Protein AF-A0A0N4UWK9-F1 (afdb_monomer_lite)

Structure (mmCIF, N/CA/C/O backbone):
data_AF-A0A0N4UWK9-F1
#
_entry.id   AF-A0A0N4UWK9-F1
#
loop_
_atom_site.group_PDB
_atom_site.id
_atom_site.type_symbol
_atom_site.label_atom_id
_atom_site.label_alt_id
_atom_site.label_comp_id
_atom_site.label_asym_id
_atom_site.label_entity_id
_atom_site.label_seq_id
_atom_site.pdbx_PDB_ins_code
_atom_site.Cartn_x
_atom_site.Cartn_y
_atom_site.Cartn_z
_atom_site.occupancy
_atom_site.B_iso_or_equiv
_atom_site.auth_seq_id
_atom_site.auth_comp_id
_atom_site.auth_asym_id
_atom_site.auth_atom_id
_atom_site.pdbx_PDB_model_num
ATOM 1 N N . MET A 1 1 ? 5.969 12.528 19.287 1.00 23.62 1 MET A N 1
ATOM 2 C CA . MET A 1 1 ? 6.164 11.883 17.971 1.00 23.62 1 MET A CA 1
ATOM 3 C C . MET A 1 1 ? 6.258 10.381 18.214 1.00 23.62 1 MET A C 1
ATOM 5 O O . MET A 1 1 ? 7.238 9.942 18.795 1.00 23.62 1 MET A O 1
ATOM 9 N N . LEU A 1 2 ? 5.196 9.623 17.927 1.00 25.97 2 LEU A N 1
ATOM 10 C CA . LEU A 1 2 ? 5.150 8.169 18.134 1.00 25.97 2 LEU A CA 1
ATOM 11 C C . LEU A 1 2 ? 5.419 7.492 16.786 1.00 25.97 2 LEU A C 1
ATOM 13 O O . LEU A 1 2 ? 4.559 7.510 15.911 1.00 25.97 2 LEU A O 1
ATOM 17 N N . LEU A 1 3 ? 6.627 6.954 16.613 1.00 30.33 3 LEU A N 1
ATOM 18 C CA . LEU A 1 3 ? 6.983 6.089 15.487 1.00 30.33 3 LEU A CA 1
ATOM 19 C C . LEU A 1 3 ? 6.513 4.669 15.821 1.00 30.33 3 LEU A C 1
ATOM 21 O O . LEU A 1 3 ? 6.955 4.093 16.816 1.00 30.33 3 LEU A O 1
ATOM 25 N N . ILE A 1 4 ? 5.594 4.118 15.026 1.00 41.50 4 ILE A N 1
ATOM 26 C CA . ILE A 1 4 ? 5.149 2.727 15.165 1.00 41.50 4 ILE A CA 1
ATOM 27 C C . ILE A 1 4 ? 5.885 1.899 14.115 1.00 41.50 4 ILE A C 1
ATOM 29 O O . ILE A 1 4 ? 5.616 1.989 12.922 1.00 41.50 4 ILE A O 1
ATOM 33 N N . ASN A 1 5 ? 6.822 1.093 14.594 1.00 37.41 5 ASN A N 1
ATOM 34 C CA . ASN A 1 5 ? 7.808 0.374 13.802 1.00 37.41 5 ASN A CA 1
ATOM 35 C C . ASN A 1 5 ? 7.399 -1.102 13.643 1.00 37.41 5 ASN A C 1
ATOM 37 O O . ASN A 1 5 ? 7.484 -1.864 14.603 1.00 37.41 5 ASN A O 1
ATOM 41 N N . CYS A 1 6 ? 6.947 -1.513 12.450 1.00 39.03 6 CYS A N 1
ATOM 42 C CA . CYS A 1 6 ? 6.572 -2.906 12.158 1.00 39.03 6 CYS A CA 1
ATOM 43 C C . CYS A 1 6 ? 7.781 -3.805 11.928 1.00 39.03 6 CYS A C 1
ATOM 45 O O . CYS A 1 6 ? 8.563 -3.579 11.011 1.00 39.03 6 CYS A O 1
ATOM 47 N N . TRP A 1 7 ? 7.884 -4.861 12.736 1.00 40.28 7 TRP A N 1
ATOM 48 C CA . TRP A 1 7 ? 8.972 -5.833 12.704 1.00 40.28 7 TRP A CA 1
ATOM 49 C C . TRP A 1 7 ? 8.527 -7.218 12.235 1.00 40.28 7 TRP A C 1
ATOM 51 O O . TRP A 1 7 ? 7.444 -7.690 12.578 1.00 40.28 7 TRP A O 1
ATOM 61 N N . ARG A 1 8 ? 9.409 -7.887 11.480 1.00 35.28 8 ARG A N 1
ATOM 62 C CA . ARG A 1 8 ? 9.244 -9.253 10.964 1.00 35.28 8 ARG A CA 1
ATOM 63 C C . ARG A 1 8 ? 10.215 -10.198 11.673 1.00 35.28 8 ARG A C 1
ATOM 65 O O . ARG A 1 8 ? 11.418 -9.971 11.613 1.00 35.28 8 ARG A O 1
ATOM 72 N N . ARG A 1 9 ? 9.707 -11.301 12.232 1.00 35.88 9 ARG A N 1
ATOM 73 C CA . ARG A 1 9 ? 10.280 -12.660 12.112 1.00 35.88 9 ARG A CA 1
ATOM 74 C C . ARG A 1 9 ? 9.394 -13.671 12.833 1.00 35.88 9 ARG A C 1
ATOM 76 O O . ARG A 1 9 ? 9.245 -13.587 14.040 1.00 35.88 9 ARG A O 1
ATOM 83 N N . GLN A 1 10 ? 8.865 -14.617 12.059 1.00 35.78 10 GLN A N 1
ATOM 84 C CA . GLN A 1 10 ? 8.446 -15.982 12.419 1.00 35.78 10 GLN A CA 1
ATOM 85 C C . GLN A 1 10 ? 7.562 -16.265 13.644 1.00 35.78 10 GLN A C 1
ATOM 87 O O . GLN A 1 10 ? 7.093 -17.385 13.759 1.00 35.78 10 GLN A O 1
ATOM 92 N N . HIS A 1 11 ? 7.213 -15.300 14.478 1.00 29.02 11 HIS A N 1
ATOM 93 C CA . HIS A 1 11 ? 6.161 -15.439 15.470 1.00 29.02 11 HIS A CA 1
ATOM 94 C C . HIS A 1 11 ? 5.358 -14.144 15.504 1.00 29.02 11 HIS A C 1
ATOM 96 O O . HIS A 1 11 ? 5.905 -13.050 15.636 1.00 29.02 11 HIS A O 1
ATOM 102 N N . PHE A 1 12 ? 4.044 -14.289 15.339 1.00 33.69 12 PHE A N 1
ATOM 103 C CA . PHE A 1 12 ? 3.063 -13.246 15.596 1.00 33.69 12 PHE A CA 1
ATOM 104 C C . PHE A 1 12 ? 3.306 -12.664 16.993 1.00 33.69 12 PHE A C 1
ATOM 106 O O . PHE A 1 12 ? 3.022 -13.322 17.990 1.00 33.69 12 PHE A O 1
ATOM 113 N N . LEU A 1 13 ? 3.800 -11.431 17.077 1.00 29.55 13 LEU A N 1
ATOM 114 C CA . LEU A 1 13 ? 3.730 -10.644 18.303 1.00 29.55 13 LEU A CA 1
ATOM 115 C C . LEU A 1 13 ? 2.972 -9.348 17.999 1.00 29.55 13 LEU A C 1
ATOM 117 O O . LEU A 1 13 ? 3.500 -8.481 17.299 1.00 29.55 13 LEU A O 1
ATOM 121 N N . PRO A 1 14 ? 1.725 -9.201 18.486 1.00 33.50 14 PRO A N 1
ATOM 122 C CA . PRO A 1 14 ? 1.022 -7.931 18.436 1.00 33.50 14 PRO A CA 1
ATOM 123 C C . PRO A 1 14 ? 1.672 -7.005 19.466 1.00 33.50 14 PRO A C 1
ATOM 125 O O . PRO A 1 14 ? 1.498 -7.202 20.666 1.00 33.50 14 PRO A O 1
ATOM 128 N N . TYR A 1 15 ? 2.442 -6.006 19.041 1.00 39.00 15 TYR A N 1
ATOM 129 C CA . TYR A 1 15 ? 2.994 -5.048 19.996 1.00 39.00 15 TYR A CA 1
ATOM 130 C C . TYR A 1 15 ? 1.989 -3.920 20.278 1.00 39.00 15 TYR A C 1
ATOM 132 O O . TYR A 1 15 ? 1.484 -3.246 19.381 1.00 39.00 15 TYR A O 1
ATOM 140 N N . SER A 1 16 ? 1.714 -3.733 21.569 1.00 29.78 16 SER A N 1
ATOM 141 C CA . SER A 1 16 ? 1.169 -2.517 22.169 1.00 29.78 16 SER A CA 1
ATOM 142 C C . SER A 1 16 ? 2.361 -1.715 22.681 1.00 29.78 16 SER A C 1
ATOM 144 O O . SER A 1 16 ? 3.144 -2.234 23.475 1.00 29.78 16 SER A O 1
ATOM 146 N N . ILE A 1 17 ? 2.544 -0.477 22.222 1.00 36.12 17 ILE A N 1
ATOM 147 C CA . ILE A 1 17 ? 3.664 0.353 22.680 1.00 36.12 17 ILE A CA 1
ATOM 148 C C . ILE A 1 17 ? 3.332 0.873 24.080 1.00 36.12 17 ILE A C 1
ATOM 150 O O . ILE A 1 17 ? 2.536 1.796 24.234 1.00 36.12 17 ILE A O 1
ATOM 154 N N . ALA A 1 18 ? 3.967 0.288 25.092 1.00 29.05 18 ALA A N 1
ATOM 155 C CA . ALA A 1 18 ? 4.126 0.883 26.408 1.00 29.05 18 ALA A CA 1
ATOM 156 C C . ALA A 1 18 ? 5.623 0.900 26.755 1.00 29.05 18 ALA A C 1
ATOM 158 O O . ALA A 1 18 ? 6.254 -0.147 26.836 1.00 29.05 18 ALA A O 1
ATOM 159 N N . SER A 1 19 ? 6.147 2.102 27.007 1.00 29.62 19 SER A N 1
ATOM 160 C CA . SER A 1 19 ? 7.440 2.395 27.646 1.00 29.62 19 SER A CA 1
ATOM 161 C C . SER A 1 19 ? 8.728 2.352 26.801 1.00 29.62 19 SER A C 1
ATOM 163 O O . SER A 1 19 ? 9.002 1.451 26.017 1.00 29.62 19 SER A O 1
ATOM 165 N N . ALA A 1 20 ? 9.544 3.388 27.016 1.00 32.19 20 ALA A N 1
ATOM 166 C CA . ALA A 1 20 ? 10.661 3.866 26.205 1.00 32.19 20 ALA A CA 1
ATOM 167 C C . ALA A 1 20 ? 12.051 3.341 26.634 1.00 32.19 20 ALA A C 1
ATOM 169 O O . ALA A 1 20 ? 13.050 4.027 26.421 1.00 32.19 20 ALA A O 1
ATOM 170 N N . GLN A 1 21 ? 12.155 2.161 27.257 1.00 34.03 21 GLN A N 1
ATOM 171 C CA . GLN A 1 21 ? 13.398 1.759 27.947 1.00 34.03 21 GLN A CA 1
ATOM 172 C C . GLN A 1 21 ? 14.049 0.431 27.539 1.00 34.03 21 GLN A C 1
ATOM 174 O O . GLN A 1 21 ? 15.087 0.089 28.097 1.00 34.03 21 GLN A O 1
ATOM 179 N N . GLN A 1 22 ? 13.565 -0.291 26.528 1.00 32.91 22 GLN A N 1
ATOM 180 C CA . GLN A 1 22 ? 14.228 -1.529 26.090 1.00 32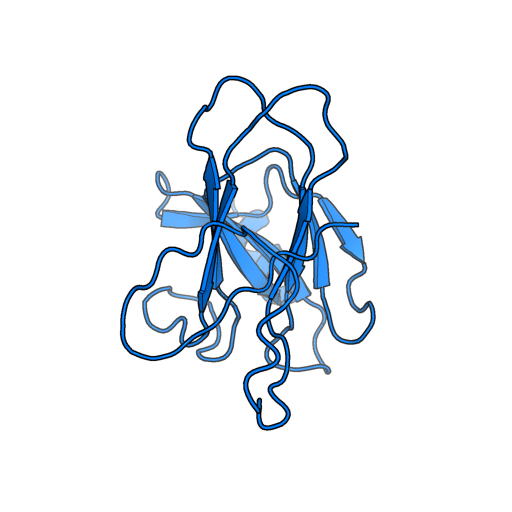.91 22 GLN A CA 1
ATOM 181 C C . GLN A 1 22 ? 14.973 -1.346 24.764 1.00 32.91 22 GLN A C 1
ATOM 183 O O . GLN A 1 22 ? 14.513 -1.721 23.689 1.00 32.91 22 GLN A O 1
ATOM 188 N N . ARG A 1 23 ? 16.182 -0.775 24.870 1.00 30.72 23 ARG A N 1
ATOM 189 C CA . ARG A 1 23 ? 17.252 -0.886 23.866 1.00 30.72 23 ARG A CA 1
ATOM 190 C C . ARG A 1 23 ? 17.775 -2.329 23.855 1.00 30.72 23 ARG A C 1
ATOM 192 O O . ARG A 1 23 ? 18.775 -2.635 24.495 1.00 30.72 23 ARG A O 1
ATOM 199 N N . LEU A 1 24 ? 17.090 -3.222 23.147 1.00 31.73 24 LEU A N 1
ATOM 200 C CA . LEU A 1 24 ? 17.662 -4.509 22.752 1.00 31.73 24 LEU A CA 1
ATOM 201 C C . LEU A 1 24 ? 18.582 -4.286 21.548 1.00 31.73 24 LEU A C 1
ATOM 203 O O . LEU A 1 24 ? 18.252 -3.529 20.638 1.00 31.73 24 LEU A O 1
ATOM 207 N N . ALA A 1 25 ? 19.756 -4.911 21.580 1.00 32.25 25 ALA A N 1
ATOM 208 C CA . ALA A 1 25 ? 20.780 -4.833 20.549 1.00 32.25 25 ALA A CA 1
ATOM 209 C C . ALA A 1 25 ? 20.226 -5.301 19.191 1.00 32.25 25 ALA A C 1
ATOM 211 O O . ALA A 1 25 ? 20.143 -6.493 18.898 1.00 32.25 25 ALA A O 1
ATOM 212 N N . LEU A 1 26 ? 19.825 -4.345 18.358 1.00 32.31 26 LEU A N 1
ATOM 213 C CA . LEU A 1 26 ? 19.383 -4.578 16.994 1.00 32.31 26 LEU A CA 1
ATOM 214 C C . LEU A 1 26 ? 20.579 -4.387 16.053 1.00 32.31 26 LEU A C 1
ATOM 216 O O . LEU A 1 26 ? 21.104 -3.283 15.922 1.00 32.31 26 LEU A O 1
ATOM 220 N N . LYS A 1 27 ? 20.979 -5.462 15.360 1.00 30.77 27 LYS A N 1
ATOM 221 C CA . LYS A 1 27 ? 21.719 -5.396 14.081 1.00 30.77 27 LYS A CA 1
ATOM 222 C C . LYS A 1 27 ? 21.044 -4.335 13.187 1.00 30.77 27 LYS A C 1
ATOM 224 O O . LYS A 1 27 ? 19.841 -4.167 13.293 1.00 30.77 27 LYS A O 1
ATOM 229 N N . SER A 1 28 ? 21.748 -3.589 12.340 1.00 32.97 28 SER A N 1
ATOM 230 C CA . SER A 1 28 ? 21.098 -2.568 11.496 1.00 32.97 28 SER A CA 1
ATOM 231 C C . SER A 1 28 ? 20.092 -3.222 10.531 1.00 32.97 28 SER A C 1
ATOM 233 O O . SER A 1 28 ? 20.505 -3.901 9.592 1.00 32.97 28 SER A O 1
ATOM 235 N N . TYR A 1 29 ? 18.788 -3.064 10.769 1.00 51.06 29 TYR A N 1
ATOM 236 C CA . TYR A 1 29 ? 17.736 -3.552 9.870 1.00 51.06 29 TYR A CA 1
ATOM 237 C C . TYR A 1 29 ? 17.144 -2.381 9.090 1.00 51.06 29 TYR A C 1
ATOM 239 O O . TYR A 1 29 ? 16.893 -1.312 9.644 1.00 51.06 29 TYR A O 1
ATOM 247 N N . GLU A 1 30 ? 16.947 -2.600 7.795 1.00 62.34 30 GLU A N 1
ATOM 248 C CA . GLU A 1 30 ? 16.406 -1.622 6.860 1.00 62.34 30 GLU A CA 1
ATOM 249 C C . GLU A 1 30 ? 14.873 -1.588 6.956 1.00 62.34 30 GLU A C 1
ATOM 251 O O . GLU A 1 30 ? 14.210 -2.627 6.931 1.00 62.34 30 GLU A O 1
ATOM 256 N N . TRP A 1 31 ? 14.303 -0.392 7.104 1.00 72.00 31 TRP A N 1
ATOM 257 C CA . TRP A 1 31 ? 12.858 -0.181 7.193 1.00 72.00 31 TRP A CA 1
ATOM 258 C C . TRP A 1 31 ? 12.207 -0.314 5.809 1.00 72.00 31 TRP A C 1
ATOM 260 O O . TRP A 1 31 ? 12.712 0.247 4.840 1.00 72.00 31 TRP A O 1
ATOM 270 N N . ILE A 1 32 ? 11.082 -1.036 5.715 1.00 86.38 32 ILE A N 1
ATOM 271 C CA . ILE A 1 32 ? 10.359 -1.262 4.443 1.00 86.38 32 ILE A CA 1
ATOM 272 C C . ILE A 1 32 ? 8.927 -0.701 4.416 1.00 86.38 32 ILE A C 1
ATOM 274 O O . ILE A 1 32 ? 8.387 -0.475 3.334 1.00 86.38 32 ILE A O 1
ATOM 278 N N . CYS A 1 33 ? 8.329 -0.426 5.581 1.00 87.88 33 CYS A N 1
ATOM 279 C CA . CYS A 1 33 ? 7.100 0.359 5.697 1.00 87.88 33 CYS A CA 1
ATOM 280 C C . CYS A 1 33 ? 7.190 1.320 6.889 1.00 87.88 33 CYS A C 1
ATOM 282 O O . CYS A 1 33 ? 7.728 0.941 7.933 1.00 87.88 33 CYS A O 1
ATOM 284 N N . ALA A 1 34 ? 6.562 2.489 6.786 1.00 87.06 34 ALA A N 1
ATOM 285 C CA . ALA A 1 34 ? 6.275 3.371 7.913 1.00 87.06 34 ALA A CA 1
ATOM 286 C C . ALA A 1 34 ? 4.832 3.888 7.849 1.00 87.06 34 ALA A C 1
ATOM 288 O O . ALA A 1 34 ? 4.216 3.943 6.783 1.00 87.06 34 ALA A O 1
ATOM 289 N N . VAL A 1 35 ? 4.264 4.230 9.008 1.00 85.12 35 VAL A N 1
ATOM 290 C CA . VAL A 1 35 ? 2.925 4.822 9.106 1.00 85.12 35 VAL A CA 1
ATOM 291 C C . VAL A 1 35 ? 2.947 5.965 10.106 1.00 85.12 35 VAL A C 1
ATOM 293 O O . VAL A 1 35 ? 3.331 5.796 11.263 1.00 85.12 35 VAL A O 1
ATOM 296 N N . HIS A 1 36 ? 2.460 7.116 9.663 1.00 85.25 36 HIS A N 1
ATOM 297 C CA . HIS A 1 36 ? 2.367 8.342 10.435 1.00 85.25 36 HIS A CA 1
ATOM 298 C C . HIS A 1 36 ? 0.888 8.711 10.594 1.00 85.25 36 HIS A C 1
ATOM 300 O O . HIS A 1 36 ? 0.289 9.320 9.699 1.00 85.25 36 HIS A O 1
ATOM 306 N N . PRO A 1 37 ? 0.251 8.324 11.714 1.00 79.06 37 PRO A N 1
ATOM 307 C CA . PRO A 1 37 ? -1.084 8.806 12.021 1.00 79.06 37 PRO A CA 1
ATOM 308 C C . PRO A 1 37 ? -1.036 10.305 12.326 1.00 79.06 37 PRO A C 1
ATOM 310 O O . PRO A 1 37 ? -0.161 10.768 13.061 1.00 79.06 37 PRO A O 1
ATOM 313 N N . LYS A 1 38 ? -2.000 11.075 11.806 1.00 74.25 38 LYS A N 1
ATOM 314 C CA . LYS A 1 38 ? -2.187 12.454 12.275 1.00 74.25 38 LYS A CA 1
ATOM 315 C C . LYS A 1 38 ? -2.621 12.463 13.742 1.00 74.25 38 LYS A C 1
ATOM 317 O O . LYS A 1 38 ? -3.355 11.579 14.186 1.00 74.25 38 LYS A O 1
ATOM 322 N N . LEU A 1 39 ? -2.176 13.485 14.477 1.00 68.88 39 LEU A N 1
ATOM 323 C CA . LEU A 1 39 ? -2.639 13.742 15.840 1.00 68.88 39 LEU A CA 1
ATOM 324 C C . LEU A 1 39 ? -4.167 13.870 15.843 1.00 68.88 39 LEU A C 1
ATOM 326 O O . LEU A 1 39 ? -4.742 14.567 15.008 1.00 68.88 39 LEU A O 1
ATOM 330 N N . SER A 1 40 ? -4.805 13.169 16.774 1.00 66.44 40 SER A N 1
ATOM 331 C CA . SER A 1 40 ? -6.255 13.092 16.906 1.00 66.44 40 SER A CA 1
ATOM 332 C C . SER A 1 40 ? -6.631 13.160 18.378 1.00 66.44 40 SER A C 1
ATOM 334 O O . SER A 1 40 ? -5.938 12.597 19.225 1.00 66.44 40 SER A O 1
ATOM 336 N N . ASN A 1 41 ? -7.754 13.814 18.669 1.00 66.50 41 ASN A N 1
ATOM 337 C CA . ASN A 1 41 ? -8.330 13.871 20.014 1.00 66.50 41 ASN A CA 1
ATOM 338 C C . ASN A 1 41 ? -9.039 12.558 20.399 1.00 66.50 41 ASN A C 1
ATOM 340 O O . ASN A 1 41 ? -9.510 12.414 21.524 1.00 66.50 41 ASN A O 1
ATOM 344 N N . PHE A 1 42 ? -9.132 11.600 19.470 1.00 67.69 42 PHE A N 1
ATOM 345 C CA . PHE A 1 42 ? -9.773 10.307 19.683 1.00 67.69 42 PHE A CA 1
ATOM 346 C C . PHE A 1 42 ? -8.735 9.213 19.938 1.00 67.69 42 PHE A C 1
ATOM 348 O O . PHE A 1 42 ? -7.791 9.042 19.165 1.00 67.69 42 PHE A O 1
ATOM 355 N N . SER A 1 43 ? -8.945 8.415 20.988 1.00 67.25 43 SER A N 1
ATOM 356 C CA . SER A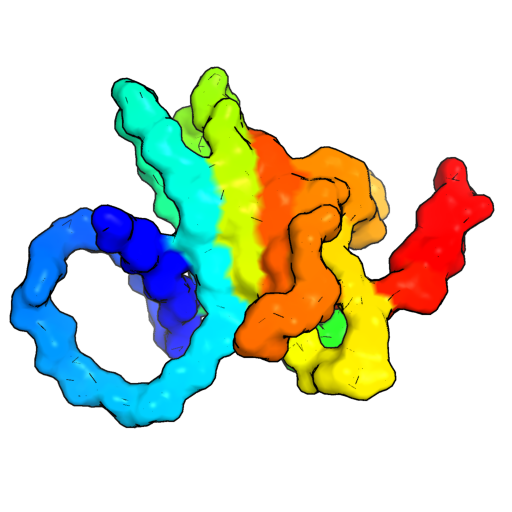 1 43 ? -8.136 7.224 21.237 1.00 67.25 43 SER A CA 1
ATOM 357 C C . SER A 1 43 ? -8.563 6.085 20.305 1.00 67.25 43 SER A C 1
ATOM 35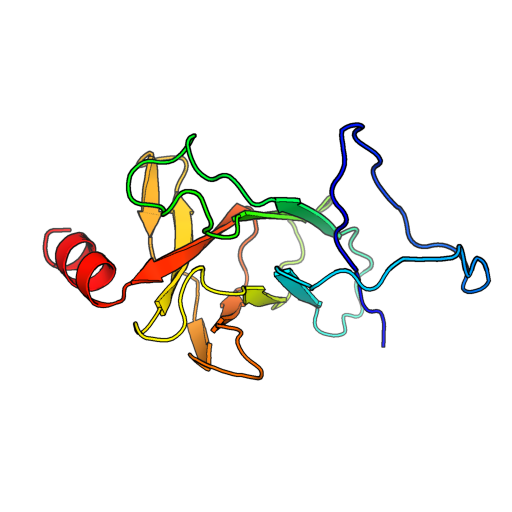9 O O . SER A 1 43 ? -9.634 5.490 20.443 1.00 67.25 43 SER A O 1
ATOM 361 N N . ASN A 1 44 ? -7.703 5.771 19.338 1.00 70.25 44 ASN A N 1
ATOM 362 C CA . ASN A 1 44 ? -7.859 4.629 18.444 1.00 70.25 44 ASN A CA 1
ATOM 363 C C . ASN A 1 44 ? -6.627 3.732 18.523 1.00 70.25 44 ASN A C 1
ATOM 365 O O . ASN A 1 44 ? -5.496 4.210 18.458 1.00 70.25 44 ASN A O 1
ATOM 369 N N . ILE A 1 45 ? -6.853 2.421 18.606 1.00 77.81 45 ILE A N 1
ATOM 370 C CA . ILE A 1 45 ? -5.783 1.434 18.467 1.00 77.81 45 ILE A CA 1
ATOM 371 C C . ILE A 1 45 ? -5.614 1.126 16.980 1.00 77.81 45 ILE A C 1
ATOM 373 O O . ILE A 1 45 ? -6.539 0.611 16.343 1.00 77.81 45 ILE A O 1
ATOM 377 N N . ILE A 1 46 ? -4.431 1.441 16.451 1.00 78.56 46 ILE A N 1
ATOM 378 C CA . ILE A 1 46 ? -4.011 1.099 15.091 1.00 78.56 46 ILE A CA 1
ATOM 379 C C . ILE A 1 46 ? -3.124 -0.138 15.172 1.00 78.56 46 ILE A C 1
ATOM 381 O O . ILE A 1 46 ? -2.093 -0.127 15.841 1.00 78.56 46 ILE A O 1
ATOM 385 N N . ARG A 1 47 ? -3.528 -1.206 14.489 1.00 83.50 47 ARG A N 1
ATOM 386 C CA . ARG A 1 47 ? -2.717 -2.408 14.305 1.00 83.50 47 ARG A CA 1
ATOM 387 C C . ARG A 1 47 ? -2.085 -2.356 12.930 1.00 83.50 47 ARG A C 1
ATOM 389 O O . ARG A 1 47 ? -2.786 -2.138 11.941 1.00 83.50 47 ARG A O 1
ATOM 396 N N . LEU A 1 48 ? -0.777 -2.564 12.899 1.00 82.81 48 LEU A N 1
ATOM 397 C CA . LEU A 1 48 ? 0.029 -2.501 11.694 1.00 82.81 48 LEU A CA 1
ATOM 398 C C . LEU A 1 48 ? 0.808 -3.806 11.545 1.00 82.81 48 LEU A C 1
ATOM 400 O O . LEU A 1 48 ? 1.437 -4.265 12.499 1.00 82.81 48 LEU A O 1
ATOM 404 N N . ILE A 1 49 ? 0.770 -4.392 10.354 1.00 85.62 49 ILE A N 1
ATOM 405 C CA . ILE A 1 49 ? 1.634 -5.512 9.976 1.00 85.62 49 ILE A CA 1
ATOM 406 C C . ILE A 1 49 ? 2.296 -5.121 8.666 1.00 85.62 49 ILE A C 1
ATOM 408 O O . ILE A 1 49 ? 1.607 -4.895 7.679 1.00 85.62 49 ILE A O 1
ATOM 412 N N . CYS A 1 50 ? 3.620 -5.039 8.650 1.00 87.25 50 CYS A N 1
ATOM 413 C CA . CYS A 1 50 ? 4.382 -4.865 7.421 1.00 87.25 50 CYS A CA 1
ATOM 414 C C . CYS A 1 50 ? 5.096 -6.174 7.105 1.00 87.25 50 CYS A C 1
ATOM 416 O O . CYS A 1 50 ? 5.777 -6.749 7.958 1.00 87.25 50 CYS A O 1
ATOM 418 N N . MET A 1 51 ? 4.934 -6.643 5.877 1.00 86.25 51 MET A N 1
ATOM 419 C CA . MET A 1 51 ? 5.612 -7.824 5.376 1.00 86.25 51 MET A CA 1
ATOM 420 C C . MET A 1 51 ? 6.175 -7.571 3.987 1.00 86.25 51 MET A C 1
ATOM 422 O O . MET A 1 51 ? 5.676 -6.756 3.225 1.00 86.25 51 MET A O 1
ATOM 426 N N . GLN A 1 52 ? 7.221 -8.314 3.674 1.00 79.50 52 GLN A N 1
ATOM 427 C CA . GLN A 1 52 ? 7.726 -8.509 2.321 1.00 79.50 52 GLN A CA 1
ATOM 428 C C . GLN A 1 52 ? 7.368 -9.949 1.919 1.00 79.50 52 GLN A C 1
ATOM 430 O O . GLN A 1 52 ? 7.037 -10.733 2.819 1.00 79.50 52 GLN A O 1
ATOM 435 N N . TYR A 1 53 ? 7.515 -10.338 0.649 1.00 69.75 53 TYR A N 1
ATOM 436 C CA . TYR A 1 53 ? 7.097 -11.639 0.087 1.00 69.75 53 TYR A CA 1
ATOM 437 C C . TYR A 1 53 ? 5.618 -11.663 -0.300 1.00 69.75 53 TYR A C 1
ATOM 439 O O . TYR A 1 53 ? 4.790 -12.344 0.304 1.00 69.75 53 TYR A O 1
ATOM 447 N N . ALA A 1 54 ? 5.303 -10.888 -1.338 1.00 70.06 54 ALA A N 1
ATOM 448 C CA . ALA A 1 54 ? 3.962 -10.714 -1.881 1.00 70.06 54 ALA A CA 1
ATOM 449 C C . ALA A 1 54 ? 3.510 -11.832 -2.839 1.00 70.06 54 ALA A C 1
ATOM 451 O O . ALA A 1 54 ? 2.578 -11.625 -3.606 1.00 70.06 54 ALA A O 1
ATOM 452 N N . THR A 1 55 ? 4.107 -13.028 -2.777 1.00 71.19 55 THR A N 1
ATOM 453 C CA . THR A 1 55 ? 3.784 -14.161 -3.674 1.00 71.19 55 THR A CA 1
ATOM 454 C C . THR A 1 55 ? 2.318 -14.600 -3.617 1.00 71.19 55 THR A C 1
ATOM 456 O O . THR A 1 55 ? 1.826 -15.249 -4.534 1.00 71.19 55 THR A O 1
ATOM 459 N N . LEU A 1 56 ? 1.608 -14.221 -2.552 1.00 67.81 56 LEU A N 1
ATOM 460 C CA . LEU A 1 56 ? 0.173 -14.445 -2.370 1.00 67.81 56 LEU A CA 1
ATOM 461 C C . LEU A 1 56 ? -0.711 -13.524 -3.229 1.00 67.81 56 LEU A C 1
ATOM 463 O O . LEU A 1 56 ? -1.917 -13.741 -3.294 1.00 67.81 56 LEU A O 1
ATOM 467 N N . TYR A 1 57 ? -0.142 -12.491 -3.853 1.00 75.75 57 TYR A N 1
ATOM 468 C CA . TYR A 1 57 ? -0.870 -11.498 -4.635 1.00 75.75 57 TYR A CA 1
ATOM 469 C C . TYR A 1 57 ? -0.308 -11.441 -6.045 1.00 75.75 57 TYR A C 1
ATOM 471 O O . TYR A 1 57 ? 0.866 -11.135 -6.251 1.00 75.75 57 TYR A O 1
ATOM 479 N N . SER A 1 58 ? -1.167 -11.685 -7.030 1.00 70.06 58 SER A N 1
ATOM 480 C CA . SER A 1 58 ? -0.803 -11.468 -8.423 1.00 70.06 58 SER A CA 1
ATOM 481 C C . SER A 1 58 ? -0.397 -10.004 -8.645 1.00 70.06 58 SER A C 1
ATOM 483 O O . SER A 1 58 ? -0.893 -9.089 -7.982 1.00 70.06 58 SER A O 1
ATOM 485 N N . HIS A 1 59 ? 0.510 -9.787 -9.600 1.00 79.81 59 HIS A N 1
ATOM 486 C CA . HIS A 1 59 ? 0.989 -8.472 -10.062 1.00 79.81 59 HIS A CA 1
ATOM 487 C C . HIS A 1 59 ? 1.936 -7.711 -9.126 1.00 79.81 59 HIS A C 1
ATOM 489 O O . HIS A 1 59 ? 2.504 -6.709 -9.559 1.00 79.81 59 HIS A O 1
ATOM 495 N N . LEU A 1 60 ? 2.154 -8.173 -7.894 1.00 83.19 60 LEU A N 1
ATOM 496 C CA . LEU A 1 60 ? 3.219 -7.642 -7.048 1.00 83.19 60 LEU A CA 1
ATOM 497 C C . LEU A 1 60 ? 4.532 -8.383 -7.300 1.00 83.19 60 LEU A C 1
ATOM 499 O O . LEU A 1 60 ? 4.554 -9.600 -7.476 1.00 83.19 60 LEU A O 1
ATOM 503 N N . ASP A 1 61 ? 5.634 -7.637 -7.274 1.00 85.00 61 ASP A N 1
ATOM 504 C CA . ASP A 1 61 ? 6.963 -8.227 -7.160 1.00 85.00 61 ASP A CA 1
ATOM 505 C C . ASP A 1 61 ? 7.074 -8.946 -5.806 1.00 85.00 61 ASP A C 1
ATOM 507 O O . ASP A 1 61 ? 6.520 -8.490 -4.801 1.00 85.00 61 ASP A O 1
ATOM 511 N N . GLU A 1 62 ? 7.808 -10.056 -5.743 1.00 83.69 62 GLU A N 1
ATOM 512 C CA . GLU A 1 62 ? 8.037 -10.791 -4.495 1.00 83.69 62 GLU A CA 1
ATOM 513 C C . GLU A 1 62 ? 8.579 -9.871 -3.388 1.00 83.69 62 GLU A C 1
ATOM 515 O O . GLU A 1 62 ? 8.200 -9.989 -2.219 1.00 83.69 62 GLU A O 1
ATOM 520 N N . LYS A 1 63 ? 9.419 -8.900 -3.751 1.00 87.31 63 LYS A N 1
ATOM 521 C CA . LYS A 1 63 ? 10.028 -7.954 -2.815 1.00 87.31 63 LYS A CA 1
ATOM 522 C C . LYS A 1 63 ? 9.150 -6.745 -2.503 1.00 87.31 63 LYS A C 1
ATOM 524 O O . LYS A 1 63 ? 9.575 -5.926 -1.685 1.00 87.31 63 LYS A O 1
ATOM 529 N N . SER A 1 64 ? 7.961 -6.616 -3.093 1.00 89.62 64 SER A N 1
ATOM 530 C CA . SER A 1 64 ? 7.056 -5.510 -2.779 1.00 89.62 64 SER A CA 1
ATOM 531 C C . SER A 1 64 ? 6.612 -5.556 -1.309 1.00 89.62 64 SER A C 1
ATOM 533 O O . SER A 1 64 ? 6.262 -6.626 -0.796 1.00 89.62 64 SER A O 1
ATOM 535 N N . PRO A 1 65 ? 6.601 -4.409 -0.606 1.00 91.31 65 PRO A N 1
ATOM 536 C CA . PRO A 1 65 ? 6.069 -4.322 0.745 1.00 91.31 65 PRO A CA 1
ATOM 537 C C . PRO A 1 65 ? 4.546 -4.451 0.724 1.00 91.31 65 PRO A C 1
ATOM 539 O O . PRO A 1 65 ? 3.867 -3.853 -0.109 1.00 91.31 65 PRO A O 1
ATOM 542 N N . ILE A 1 66 ? 3.998 -5.187 1.682 1.00 91.25 66 ILE A N 1
ATOM 543 C CA . ILE A 1 66 ? 2.571 -5.220 1.977 1.00 91.25 66 ILE A CA 1
ATOM 544 C C . ILE A 1 66 ? 2.380 -4.725 3.403 1.00 91.25 66 ILE A C 1
ATOM 546 O O . ILE A 1 66 ? 2.861 -5.331 4.364 1.00 91.25 66 ILE A O 1
ATOM 550 N N . LEU A 1 67 ? 1.645 -3.630 3.529 1.00 91.25 67 LEU A N 1
ATOM 551 C CA . LEU A 1 67 ? 1.254 -3.030 4.791 1.00 91.25 67 LEU A CA 1
ATOM 552 C C . LEU A 1 67 ? -0.223 -3.317 5.054 1.00 91.25 67 LEU A C 1
ATOM 554 O O . LEU A 1 67 ? -1.097 -2.881 4.313 1.00 91.25 67 LEU A O 1
ATOM 558 N N . PHE A 1 68 ? -0.514 -4.003 6.149 1.00 90.25 68 PHE A N 1
ATOM 559 C CA . PHE A 1 68 ? -1.860 -4.192 6.665 1.00 90.25 68 PHE A CA 1
ATOM 560 C C . PHE A 1 68 ? -2.111 -3.174 7.766 1.00 90.25 68 PHE A C 1
ATOM 562 O O . PHE A 1 68 ? -1.373 -3.118 8.749 1.00 90.25 68 PHE A O 1
ATOM 569 N N . VAL A 1 69 ? -3.183 -2.405 7.618 1.00 87.69 69 VAL A N 1
ATOM 570 C CA . VAL A 1 69 ? -3.646 -1.428 8.598 1.00 87.69 69 VAL A CA 1
ATOM 571 C C . VAL A 1 69 ? -5.044 -1.816 9.047 1.00 87.69 69 VAL A C 1
ATOM 573 O O . VAL A 1 69 ? -5.956 -1.922 8.228 1.00 87.69 69 VAL A O 1
ATOM 576 N N . SER A 1 70 ? -5.233 -1.982 10.352 1.00 86.50 70 SER A N 1
ATOM 577 C CA . SER A 1 70 ? -6.537 -2.249 10.957 1.00 86.50 70 SER A CA 1
ATOM 578 C C . SER A 1 70 ? -6.781 -1.314 12.136 1.00 86.50 70 SER A C 1
ATOM 580 O O . SER A 1 70 ? -5.885 -1.058 12.941 1.00 86.50 70 SER A O 1
ATOM 582 N N . LEU A 1 71 ? -8.008 -0.805 12.244 1.00 81.31 71 LEU A N 1
ATOM 583 C CA . LEU A 1 71 ? -8.463 -0.001 13.374 1.00 81.31 71 LEU A CA 1
ATOM 584 C C . LEU A 1 71 ? -9.418 -0.827 14.225 1.00 81.31 71 LEU A C 1
ATOM 586 O O . LEU A 1 71 ? -10.352 -1.434 13.704 1.00 81.31 71 LEU A O 1
ATOM 590 N N . GLN A 1 72 ? -9.234 -0.794 15.545 1.00 72.00 72 GLN A N 1
ATOM 591 C CA . GLN A 1 72 ? -10.161 -1.470 16.458 1.00 72.00 72 GLN A CA 1
ATOM 592 C C . GLN A 1 72 ? -11.568 -0.844 16.426 1.00 72.00 72 GLN A C 1
ATOM 594 O O . GLN A 1 72 ? -12.562 -1.548 16.579 1.00 72.00 72 GLN A O 1
ATOM 599 N N . LYS A 1 73 ? -11.663 0.476 16.223 1.00 67.38 73 LYS A N 1
ATOM 600 C CA . LYS A 1 73 ? -12.929 1.212 16.123 1.00 67.38 73 LYS A CA 1
ATOM 601 C C . LYS A 1 73 ? -13.037 1.854 14.742 1.00 67.38 73 LYS A C 1
ATOM 603 O O . LYS A 1 73 ? -12.283 2.765 14.421 1.00 67.38 73 LYS A O 1
ATOM 608 N N . GLN A 1 74 ? -14.008 1.416 13.940 1.00 63.91 74 GLN A N 1
ATOM 609 C CA . GLN A 1 74 ? -14.207 1.925 12.574 1.00 63.91 74 GLN A CA 1
ATOM 610 C C . GLN A 1 74 ? -14.802 3.345 12.509 1.00 63.91 74 GLN A C 1
ATOM 612 O O . GLN A 1 74 ? -14.758 3.975 11.454 1.00 63.91 74 GLN A O 1
ATOM 617 N N . LYS A 1 75 ? -15.361 3.859 13.617 1.00 60.06 75 LYS A N 1
ATOM 618 C CA . LYS A 1 75 ? -16.122 5.124 13.641 1.00 60.06 75 LYS A CA 1
ATOM 619 C C . LYS A 1 75 ? -15.287 6.386 13.397 1.00 60.06 75 LYS A C 1
ATOM 621 O O . LYS A 1 75 ? -15.850 7.393 12.987 1.00 60.06 75 LYS A O 1
ATOM 626 N N . HIS A 1 76 ? -13.976 6.350 13.627 1.00 59.59 76 HIS A N 1
ATOM 627 C CA . HIS A 1 76 ? -13.124 7.536 13.519 1.00 59.59 76 HIS A CA 1
ATOM 628 C C . HIS A 1 76 ? -11.984 7.282 12.538 1.00 59.59 76 HIS A C 1
ATOM 630 O O . HIS A 1 76 ? -10.903 6.830 12.916 1.00 59.59 76 HIS A O 1
ATOM 636 N N . ARG A 1 77 ? -12.250 7.568 11.260 1.00 71.75 77 ARG A N 1
ATOM 637 C CA . ARG A 1 77 ? -11.237 7.548 10.203 1.00 71.75 77 ARG A CA 1
ATOM 638 C C . ARG A 1 77 ? -10.408 8.821 10.305 1.00 71.75 77 ARG A C 1
ATOM 640 O O . ARG A 1 77 ? -10.935 9.919 10.156 1.00 71.75 77 ARG A O 1
ATOM 647 N N . GLN A 1 78 ? -9.121 8.666 10.575 1.00 77.06 78 GLN A N 1
ATOM 648 C CA . GLN A 1 78 ? -8.157 9.761 10.562 1.00 77.06 78 GLN A CA 1
ATOM 649 C C . GLN A 1 78 ? -7.205 9.582 9.378 1.00 77.06 78 GLN A C 1
ATOM 651 O O . GLN A 1 78 ? -6.907 8.436 9.034 1.00 77.06 78 GLN A O 1
ATOM 656 N N . PRO A 1 79 ? -6.714 10.671 8.758 1.00 84.62 79 PRO A N 1
ATOM 657 C CA . PRO A 1 79 ? -5.724 10.556 7.699 1.00 84.62 79 PRO A CA 1
ATOM 658 C C . PRO A 1 79 ? -4.468 9.852 8.211 1.00 84.62 79 PRO A C 1
ATOM 660 O O . PRO A 1 79 ? -3.891 10.249 9.229 1.00 84.62 79 PRO A O 1
ATOM 663 N N . LEU A 1 80 ? -4.050 8.827 7.480 1.00 86.62 80 LEU A N 1
ATOM 664 C CA . LEU A 1 80 ? -2.802 8.109 7.673 1.00 86.62 80 LEU A CA 1
ATOM 665 C C . LEU A 1 80 ? -1.877 8.460 6.517 1.00 86.62 80 LEU A C 1
ATOM 667 O O . LEU A 1 80 ? -2.281 8.354 5.359 1.00 86.62 80 LEU A O 1
ATOM 671 N N . GLN A 1 81 ? -0.654 8.869 6.833 1.00 91.06 81 GLN A N 1
ATOM 672 C CA . GLN A 1 81 ? 0.433 8.859 5.864 1.00 91.06 81 GLN A CA 1
ATOM 673 C C . GLN A 1 81 ? 1.130 7.505 5.971 1.00 91.06 81 GLN A C 1
ATOM 675 O O . GLN A 1 81 ? 1.507 7.089 7.064 1.00 91.06 81 GLN A O 1
ATOM 680 N N . ILE A 1 82 ? 1.250 6.807 4.851 1.00 92.00 82 ILE A N 1
ATOM 681 C CA . ILE A 1 82 ? 1.951 5.535 4.726 1.00 92.00 82 ILE A CA 1
ATOM 682 C C . ILE A 1 82 ? 3.180 5.746 3.852 1.00 92.00 82 ILE A C 1
ATOM 684 O O . ILE A 1 82 ? 3.133 6.501 2.883 1.00 92.00 82 ILE A O 1
ATOM 688 N N . GLU A 1 83 ? 4.263 5.074 4.197 1.00 93.56 83 GLU A N 1
ATOM 689 C CA . GLU A 1 83 ? 5.519 5.103 3.457 1.00 93.56 83 GLU A CA 1
ATOM 690 C C . GLU A 1 83 ? 5.890 3.662 3.148 1.00 93.56 83 GLU A C 1
ATOM 692 O O . GLU A 1 83 ? 5.895 2.815 4.043 1.00 93.56 83 GLU A O 1
ATOM 697 N N . LEU A 1 84 ? 6.137 3.360 1.878 1.00 93.31 84 LEU A N 1
ATOM 698 C CA . LEU A 1 84 ? 6.388 2.007 1.395 1.00 93.31 84 LEU A CA 1
ATOM 699 C C . LEU A 1 84 ? 7.651 2.001 0.542 1.00 93.31 84 LEU A C 1
ATOM 701 O O . LEU A 1 84 ? 7.743 2.737 -0.439 1.00 93.31 84 LEU A O 1
ATOM 705 N N . LYS A 1 85 ? 8.622 1.165 0.909 1.00 92.56 85 LYS A N 1
ATOM 706 C CA . LYS A 1 85 ? 9.884 1.056 0.179 1.00 92.56 85 LYS A CA 1
ATOM 707 C C . LYS A 1 85 ? 9.693 0.197 -1.074 1.00 92.56 85 LYS A C 1
ATOM 709 O O . LYS A 1 85 ? 9.418 -0.995 -0.930 1.00 92.56 85 LYS A O 1
ATOM 714 N N . PRO A 1 86 ? 9.823 0.744 -2.292 1.00 92.88 86 PRO A N 1
ATOM 715 C CA . PRO A 1 86 ? 9.667 -0.043 -3.500 1.00 92.88 86 PRO A CA 1
ATOM 716 C C . PRO A 1 86 ? 10.792 -1.081 -3.637 1.00 92.88 86 PRO A C 1
ATOM 718 O O . PRO A 1 86 ? 11.896 -0.882 -3.123 1.00 92.88 86 PRO A O 1
ATOM 721 N N . PRO A 1 87 ? 10.538 -2.197 -4.340 1.00 90.19 87 PRO A N 1
ATOM 722 C CA . PRO A 1 87 ? 11.520 -3.269 -4.500 1.00 90.19 87 PRO A CA 1
ATOM 723 C C . PRO A 1 87 ? 12.720 -2.852 -5.364 1.00 90.19 87 PRO A C 1
ATOM 725 O O . PRO A 1 87 ? 13.804 -3.423 -5.237 1.00 90.19 87 PRO A O 1
ATOM 728 N N . THR A 1 88 ? 12.543 -1.854 -6.234 1.00 89.19 88 THR A N 1
ATOM 729 C CA . THR A 1 88 ? 13.585 -1.291 -7.100 1.00 89.19 88 THR A CA 1
ATOM 730 C C . THR A 1 88 ? 13.474 0.233 -7.151 1.00 89.19 88 THR A C 1
ATOM 732 O O . THR A 1 88 ? 12.388 0.782 -6.999 1.00 89.19 88 THR A O 1
ATOM 735 N N . LYS A 1 89 ? 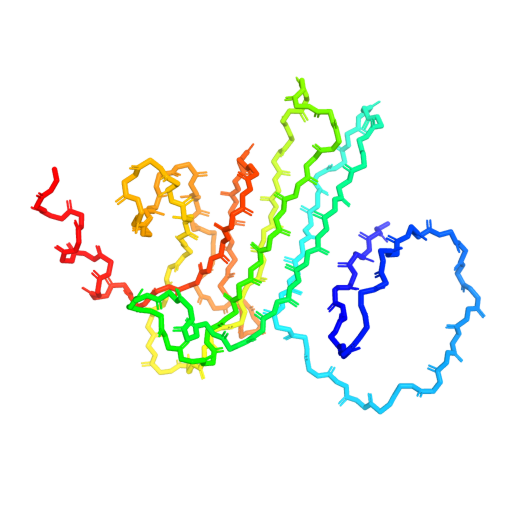14.599 0.927 -7.381 1.00 85.81 89 LYS A N 1
ATOM 736 C CA . LYS A 1 89 ? 14.655 2.404 -7.438 1.00 85.81 89 LYS A CA 1
ATOM 737 C C . LYS A 1 89 ? 14.537 2.989 -8.850 1.00 85.81 89 LYS A C 1
ATOM 739 O O . LYS A 1 89 ? 14.346 4.185 -9.005 1.00 85.81 89 LYS A O 1
ATOM 744 N N . ASN A 1 90 ? 14.654 2.153 -9.882 1.00 86.50 90 ASN A N 1
ATOM 745 C CA . ASN A 1 90 ? 14.758 2.600 -11.280 1.00 86.50 90 ASN A CA 1
ATOM 746 C C . ASN A 1 90 ? 13.396 2.713 -11.983 1.00 86.50 90 ASN A C 1
ATOM 748 O O . ASN A 1 90 ? 13.336 2.878 -13.199 1.00 86.50 90 ASN A O 1
ATOM 752 N N . ILE A 1 91 ? 12.304 2.542 -11.241 1.00 88.75 91 ILE A N 1
ATOM 753 C CA . ILE A 1 91 ? 10.940 2.516 -11.761 1.00 88.75 91 ILE A CA 1
ATOM 754 C C . ILE A 1 91 ? 10.101 3.434 -10.879 1.00 88.75 91 ILE A C 1
ATOM 756 O O . ILE A 1 91 ? 10.272 3.450 -9.663 1.00 88.75 91 ILE A O 1
ATOM 760 N N . ASN A 1 92 ? 9.179 4.178 -11.487 1.00 90.38 92 ASN A N 1
ATOM 761 C CA . ASN A 1 92 ? 8.219 4.981 -10.740 1.00 90.38 92 ASN A CA 1
ATOM 762 C C . ASN A 1 92 ? 7.106 4.088 -10.196 1.00 90.38 92 ASN A C 1
ATOM 764 O O . ASN A 1 92 ? 6.464 3.351 -10.951 1.00 90.38 92 ASN A O 1
ATOM 768 N N . TYR A 1 93 ? 6.849 4.201 -8.898 1.00 93.38 93 TYR A N 1
ATOM 769 C CA . TYR A 1 93 ? 5.806 3.461 -8.202 1.00 93.38 93 TYR A CA 1
ATOM 770 C C . TYR A 1 93 ? 4.701 4.398 -7.714 1.00 93.38 93 TYR A C 1
ATOM 772 O O . TYR A 1 93 ? 4.926 5.578 -7.457 1.00 93.38 93 TYR A O 1
ATOM 780 N N . THR A 1 94 ? 3.506 3.841 -7.559 1.00 94.06 94 THR A N 1
ATOM 781 C CA . THR A 1 94 ? 2.378 4.462 -6.864 1.00 94.06 94 THR A CA 1
ATOM 782 C C . THR A 1 94 ? 1.874 3.528 -5.770 1.00 94.06 94 THR A C 1
ATOM 784 O O . THR A 1 94 ? 2.108 2.317 -5.834 1.00 94.06 94 THR A O 1
ATOM 787 N N . CYS A 1 95 ? 1.183 4.066 -4.768 1.00 94.81 95 CYS A N 1
ATOM 788 C CA . CYS A 1 95 ? 0.538 3.237 -3.758 1.00 94.81 95 CYS A CA 1
ATOM 789 C C . CYS A 1 95 ? -0.799 2.701 -4.250 1.00 94.81 95 CYS A C 1
ATOM 791 O O . CYS A 1 95 ? -1.570 3.393 -4.913 1.00 94.81 95 CYS A O 1
ATOM 793 N N . VAL A 1 96 ? -1.099 1.480 -3.831 1.00 94.62 96 VAL A N 1
ATOM 794 C CA . VAL A 1 96 ? -2.349 0.797 -4.139 1.00 94.62 96 VAL A CA 1
ATOM 795 C C . VAL A 1 96 ? -2.937 0.153 -2.893 1.00 94.62 96 VAL A C 1
ATOM 797 O O . VAL A 1 96 ? -2.213 -0.233 -1.973 1.00 94.62 96 VAL A O 1
ATOM 800 N N . ARG A 1 97 ? -4.263 0.035 -2.869 1.00 93.81 97 ARG A N 1
ATOM 801 C CA . ARG A 1 97 ? -5.053 -0.690 -1.877 1.00 93.81 97 ARG A CA 1
ATOM 802 C C . ARG A 1 97 ? -5.527 -1.997 -2.481 1.00 93.81 97 ARG A C 1
ATOM 804 O O . ARG A 1 97 ? -5.946 -2.019 -3.632 1.00 93.81 97 ARG A O 1
ATOM 811 N N . TYR A 1 98 ? -5.553 -3.062 -1.695 1.00 92.12 98 TYR A N 1
ATOM 812 C CA . TYR A 1 98 ? -6.268 -4.265 -2.100 1.00 92.12 98 TYR A CA 1
ATOM 813 C C . TYR A 1 98 ? -7.772 -4.075 -1.875 1.00 92.12 98 TYR A C 1
ATOM 815 O O . TYR A 1 98 ? -8.206 -3.756 -0.760 1.00 92.12 98 TYR A O 1
ATOM 823 N N . ASP A 1 99 ? -8.566 -4.242 -2.925 1.00 91.25 99 ASP A N 1
ATOM 824 C CA . ASP A 1 99 ? -10.013 -4.356 -2.819 1.00 91.25 99 ASP A CA 1
ATOM 825 C C . ASP A 1 99 ? -10.412 -5.826 -2.703 1.00 91.25 99 ASP A C 1
ATOM 827 O O . ASP A 1 99 ? -10.253 -6.616 -3.628 1.00 91.25 99 ASP A O 1
ATOM 831 N N . GLU A 1 100 ? -10.951 -6.173 -1.538 1.00 89.25 100 GLU A N 1
ATOM 832 C CA . GLU A 1 100 ? -11.453 -7.508 -1.203 1.00 89.25 100 GLU A CA 1
ATOM 833 C C . GLU A 1 100 ? -12.586 -7.962 -2.125 1.00 89.25 100 GLU A C 1
ATOM 835 O O . GLU A 1 100 ? -12.738 -9.154 -2.378 1.00 89.25 100 GLU A O 1
ATOM 840 N N . THR A 1 101 ? -13.382 -7.011 -2.621 1.00 90.25 101 THR A N 1
ATOM 841 C CA . THR A 1 101 ? -14.587 -7.290 -3.411 1.00 90.25 101 THR A CA 1
ATOM 842 C C . THR A 1 101 ? -14.219 -7.735 -4.818 1.00 90.25 101 THR A C 1
ATOM 844 O O . THR A 1 101 ? -14.748 -8.717 -5.330 1.00 90.25 101 THR A O 1
ATOM 847 N N . THR A 1 102 ? -13.293 -7.007 -5.442 1.00 89.50 102 THR A N 1
ATOM 848 C CA . THR A 1 102 ? -12.832 -7.266 -6.811 1.00 89.50 102 THR A CA 1
ATOM 849 C C . THR A 1 102 ? -11.578 -8.136 -6.862 1.00 89.50 102 THR A C 1
ATOM 851 O O . THR A 1 102 ? -11.173 -8.541 -7.949 1.00 89.50 102 THR A O 1
ATOM 854 N N . GLN A 1 103 ? -10.968 -8.424 -5.706 1.00 88.38 103 GLN A N 1
ATOM 855 C CA . GLN A 1 103 ? -9.693 -9.130 -5.554 1.00 88.38 103 GLN A CA 1
ATOM 856 C C . GLN A 1 103 ? -8.532 -8.482 -6.326 1.00 88.38 103 GLN A C 1
ATOM 858 O O . GLN A 1 103 ? -7.597 -9.162 -6.755 1.00 88.38 103 GLN A O 1
ATOM 863 N N . LYS A 1 104 ? -8.576 -7.156 -6.499 1.00 89.38 104 LYS A N 1
ATOM 864 C CA . LYS A 1 104 ? -7.619 -6.386 -7.303 1.00 89.38 104 LYS A CA 1
ATOM 865 C C . LYS A 1 104 ? -6.951 -5.280 -6.496 1.00 89.38 104 LYS A C 1
ATOM 867 O O . LYS A 1 104 ? -7.482 -4.784 -5.504 1.00 89.38 104 LYS A O 1
ATOM 872 N N . TRP A 1 105 ? -5.771 -4.877 -6.956 1.00 90.88 105 TRP A N 1
ATOM 873 C CA . TRP A 1 105 ? -5.099 -3.674 -6.479 1.00 90.88 105 TRP A CA 1
ATOM 874 C C . TRP A 1 105 ? -5.695 -2.448 -7.169 1.00 90.88 105 TRP A C 1
ATOM 876 O O . TRP A 1 105 ? -5.695 -2.375 -8.395 1.00 90.88 105 TRP A O 1
ATOM 886 N N . ILE A 1 106 ? -6.189 -1.497 -6.379 1.00 92.00 106 ILE A N 1
ATOM 887 C CA . ILE A 1 106 ? -6.797 -0.251 -6.852 1.00 92.00 106 ILE A CA 1
ATOM 888 C C . ILE A 1 106 ? -6.122 0.979 -6.230 1.00 92.00 106 ILE A C 1
ATOM 890 O O . ILE A 1 106 ? -5.513 0.871 -5.168 1.00 92.00 106 ILE A O 1
ATOM 894 N N . ASN A 1 107 ? -6.215 2.152 -6.854 1.00 91.50 107 ASN A N 1
ATOM 895 C CA . ASN A 1 107 ? -5.685 3.411 -6.305 1.00 91.50 107 ASN A CA 1
ATOM 896 C C . ASN A 1 107 ? -6.761 4.274 -5.609 1.00 91.50 107 ASN A C 1
ATOM 898 O O . ASN A 1 107 ? -6.428 5.274 -4.972 1.00 91.50 107 ASN A O 1
ATOM 902 N N . ASP A 1 108 ? -8.032 3.864 -5.649 1.00 91.38 108 ASP A N 1
ATOM 903 C CA . ASP A 1 108 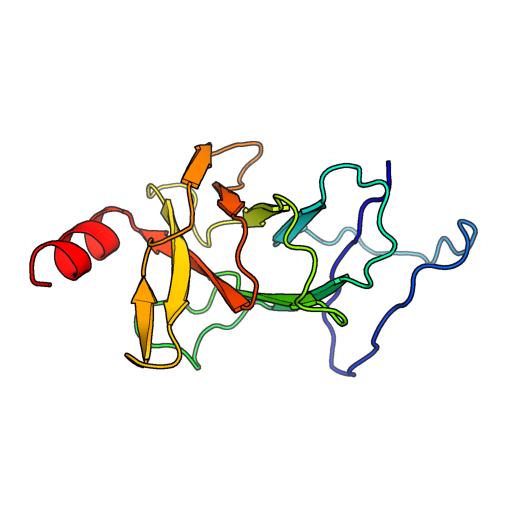? -9.133 4.603 -5.029 1.00 91.38 108 ASP A CA 1
ATOM 904 C C . ASP A 1 108 ? -8.958 4.798 -3.518 1.00 91.38 108 ASP A C 1
ATOM 906 O O . ASP A 1 108 ? -8.761 3.859 -2.733 1.00 91.38 108 ASP A O 1
ATOM 910 N N . GLY A 1 109 ? -9.110 6.054 -3.091 1.00 89.69 109 GLY A N 1
ATOM 911 C CA . GLY A 1 109 ? -8.990 6.451 -1.690 1.00 89.69 109 GLY A CA 1
ATOM 912 C C . GLY A 1 109 ? -7.549 6.497 -1.173 1.00 89.69 109 GLY A C 1
ATOM 913 O O . GLY A 1 109 ? -7.350 6.566 0.048 1.00 89.69 109 GLY A O 1
ATOM 914 N N . ILE A 1 110 ? -6.557 6.465 -2.069 1.00 93.62 110 ILE A N 1
ATOM 915 C CA . ILE A 1 110 ? -5.148 6.724 -1.770 1.00 93.62 110 ILE A CA 1
ATOM 916 C C . ILE A 1 110 ? -4.641 7.884 -2.629 1.00 93.62 110 ILE A C 1
ATOM 918 O O . ILE A 1 110 ? -4.791 7.904 -3.843 1.00 93.62 110 ILE A O 1
ATOM 922 N N . GLU A 1 111 ? -3.998 8.843 -1.978 1.00 94.81 111 GLU A N 1
ATOM 923 C CA . GLU A 1 111 ? -3.376 10.011 -2.590 1.00 94.81 111 GLU A CA 1
ATOM 924 C C . GLU A 1 111 ? -1.853 9.840 -2.549 1.00 94.81 111 GLU A C 1
ATOM 926 O O . GLU A 1 111 ? -1.284 9.691 -1.466 1.00 94.81 111 GLU A O 1
ATOM 931 N N . LEU A 1 112 ? -1.183 9.854 -3.703 1.00 95.19 112 LEU A N 1
ATOM 932 C CA . LEU A 1 112 ? 0.280 9.890 -3.766 1.00 95.19 112 LEU A CA 1
ATOM 933 C C . LEU A 1 112 ? 0.763 11.278 -3.325 1.00 95.19 112 LEU A C 1
ATOM 935 O O . LEU A 1 112 ? 0.363 12.281 -3.906 1.00 95.19 112 LEU A O 1
ATOM 939 N N . LEU A 1 113 ? 1.619 11.330 -2.305 1.00 94.62 113 LEU A N 1
ATOM 940 C CA . LEU A 1 113 ? 2.235 12.571 -1.828 1.00 94.62 113 LEU A CA 1
ATOM 941 C C . LEU A 1 113 ? 3.652 12.750 -2.372 1.00 94.62 113 LEU A C 1
ATOM 943 O O . LEU A 1 113 ? 4.065 13.873 -2.642 1.00 94.62 113 LEU A O 1
ATOM 947 N N . ASP A 1 114 ? 4.403 11.655 -2.482 1.00 93.81 114 ASP A N 1
ATOM 948 C CA . ASP A 1 114 ? 5.790 11.656 -2.936 1.00 93.81 114 ASP A CA 1
ATOM 949 C C . ASP A 1 114 ? 6.129 10.285 -3.523 1.00 93.81 114 ASP A C 1
ATOM 951 O O . ASP A 1 114 ? 5.823 9.259 -2.916 1.00 93.81 114 ASP A O 1
ATOM 955 N N . SER A 1 115 ? 6.739 10.238 -4.704 1.00 91.75 115 SER A N 1
ATOM 956 C CA . SER A 1 115 ? 7.134 8.972 -5.326 1.00 91.75 115 SER A CA 1
ATOM 957 C C . SER A 1 115 ? 8.514 8.487 -4.881 1.00 91.75 115 SER A C 1
ATOM 959 O O . SER A 1 115 ? 8.854 7.344 -5.183 1.00 91.75 115 SER A O 1
ATOM 961 N N . ASN A 1 116 ? 9.321 9.333 -4.222 1.00 90.56 116 ASN A N 1
ATOM 962 C CA . ASN A 1 116 ? 10.685 8.980 -3.826 1.00 90.56 116 ASN A CA 1
ATOM 963 C C . ASN A 1 116 ? 11.229 9.845 -2.667 1.00 90.56 116 ASN A C 1
ATOM 965 O O . ASN A 1 116 ? 12.240 10.537 -2.812 1.00 90.56 116 ASN A O 1
ATOM 969 N N . ARG A 1 117 ? 10.583 9.792 -1.499 1.00 88.88 117 ARG A N 1
ATOM 970 C CA . ARG A 1 117 ? 11.097 10.408 -0.267 1.00 88.88 117 ARG A CA 1
ATOM 971 C C . ARG A 1 117 ? 11.989 9.424 0.470 1.00 88.88 117 ARG A C 1
ATOM 973 O O . ARG A 1 117 ? 11.481 8.437 0.985 1.00 88.88 117 ARG A O 1
ATOM 980 N N . ASP A 1 118 ? 13.292 9.6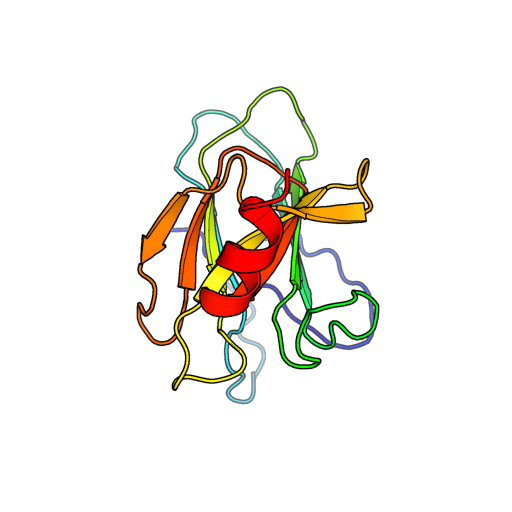80 0.537 1.00 88.56 118 ASP A N 1
ATOM 981 C CA . ASP A 1 118 ? 14.244 8.824 1.267 1.00 88.56 118 ASP A CA 1
ATOM 982 C C . ASP A 1 118 ? 14.165 7.333 0.865 1.00 88.56 118 ASP A C 1
ATOM 984 O O . ASP A 1 118 ? 14.262 6.439 1.704 1.00 88.56 118 ASP A O 1
ATOM 988 N N . ASP A 1 119 ? 13.981 7.059 -0.432 1.00 89.88 119 ASP A N 1
ATOM 989 C CA . ASP A 1 119 ? 13.707 5.731 -1.005 1.00 89.88 119 ASP A CA 1
ATOM 990 C C . ASP A 1 119 ? 12.322 5.136 -0.680 1.00 89.88 119 ASP A C 1
ATOM 992 O O . ASP A 1 119 ? 12.130 3.927 -0.819 1.00 89.88 119 ASP A O 1
ATOM 996 N N . PHE A 1 120 ? 11.347 5.943 -0.262 1.00 91.88 120 PHE A N 1
ATOM 997 C CA . PHE A 1 120 ? 9.966 5.520 -0.026 1.00 91.88 120 PHE A CA 1
ATOM 998 C C . PHE A 1 120 ? 8.985 6.194 -0.982 1.00 91.88 120 PHE A C 1
ATOM 1000 O O . PHE A 1 120 ? 9.101 7.370 -1.328 1.00 91.88 120 PHE A O 1
ATOM 1007 N N . VAL A 1 121 ? 7.944 5.445 -1.333 1.00 94.81 121 VAL A N 1
ATOM 1008 C CA . VAL A 1 121 ? 6.710 5.990 -1.892 1.00 94.81 121 VAL A CA 1
ATOM 1009 C C . VAL A 1 121 ? 5.826 6.404 -0.722 1.00 94.81 121 VAL A C 1
ATOM 1011 O O . VAL A 1 121 ? 5.490 5.577 0.130 1.00 94.81 121 VAL A O 1
ATOM 1014 N N . VAL A 1 122 ? 5.457 7.678 -0.666 1.00 94.62 122 VAL A N 1
ATOM 1015 C CA . VAL A 1 122 ? 4.672 8.271 0.416 1.00 94.62 122 VAL A CA 1
ATOM 1016 C C . VAL A 1 122 ? 3.271 8.555 -0.078 1.00 94.62 122 VAL A C 1
ATOM 1018 O O . VAL A 1 122 ? 3.077 9.277 -1.055 1.00 94.62 122 VAL A O 1
ATOM 1021 N N . CYS A 1 123 ? 2.278 8.040 0.636 1.00 95.50 123 CYS A N 1
ATOM 1022 C CA . CYS A 1 123 ? 0.880 8.204 0.278 1.00 95.50 123 CYS A CA 1
ATOM 1023 C C . CYS A 1 123 ? 0.017 8.528 1.487 1.00 95.50 123 CYS A C 1
ATOM 1025 O O . CYS A 1 123 ? 0.360 8.227 2.627 1.00 95.50 123 CYS A O 1
ATOM 1027 N N . LYS A 1 124 ? -1.136 9.132 1.235 1.00 94.38 124 LYS A N 1
ATOM 1028 C CA . LYS A 1 124 ? -2.125 9.487 2.242 1.00 94.38 124 LYS A CA 1
ATOM 1029 C C . LYS A 1 124 ? -3.433 8.766 1.977 1.00 94.38 124 LYS A C 1
ATOM 1031 O O . LYS A 1 124 ? -3.906 8.699 0.850 1.00 94.38 124 LYS A O 1
ATOM 1036 N N . THR A 1 125 ? -4.040 8.231 3.029 1.00 92.31 125 THR A N 1
ATOM 1037 C CA . THR A 1 125 ? -5.329 7.543 2.938 1.00 92.31 125 THR A CA 1
ATOM 1038 C C . THR A 1 125 ? -6.166 7.753 4.197 1.00 92.31 125 THR A C 1
ATOM 1040 O O . THR A 1 125 ? -5.646 7.997 5.284 1.00 92.31 125 THR A O 1
ATOM 1043 N N . LEU A 1 126 ? -7.487 7.673 4.040 1.00 90.75 126 LEU A N 1
ATOM 1044 C CA . LEU A 1 126 ? -8.460 7.596 5.137 1.00 90.75 126 LEU A CA 1
ATOM 1045 C C . LEU A 1 126 ? -8.938 6.158 5.384 1.00 90.75 126 LEU A C 1
ATOM 1047 O O . LEU A 1 126 ? -9.745 5.917 6.285 1.00 90.75 126 LEU A O 1
ATOM 1051 N N . LEU A 1 127 ? -8.504 5.219 4.543 1.00 90.56 127 LEU A N 1
ATOM 1052 C CA . LEU A 1 127 ? -8.968 3.844 4.544 1.00 90.56 127 LEU A CA 1
ATOM 1053 C C . LEU A 1 127 ? -8.034 2.956 5.366 1.00 90.56 127 LEU A C 1
ATOM 1055 O O . LEU A 1 127 ? -6.849 3.227 5.541 1.00 90.56 127 LEU A O 1
ATOM 1059 N N . THR A 1 128 ? -8.598 1.862 5.860 1.00 89.31 128 THR A N 1
ATOM 1060 C CA . THR A 1 128 ? -7.864 0.730 6.429 1.00 89.31 128 THR A CA 1
ATOM 1061 C C . THR A 1 128 ? -7.887 -0.420 5.435 1.00 89.31 128 THR A C 1
ATOM 1063 O O . THR A 1 128 ? -8.786 -0.490 4.599 1.00 89.31 128 THR A O 1
ATOM 1066 N N . GLY A 1 129 ? -6.952 -1.354 5.552 1.00 91.56 129 GLY A N 1
ATOM 1067 C CA . GLY A 1 129 ? -6.863 -2.501 4.658 1.00 91.56 129 GLY A CA 1
ATOM 1068 C C . GLY A 1 129 ? -5.419 -2.844 4.338 1.00 91.56 129 GLY A C 1
ATOM 1069 O O . GLY A 1 129 ? -4.523 -2.599 5.146 1.00 91.56 129 GLY A O 1
ATOM 1070 N N . ARG A 1 130 ? -5.210 -3.431 3.161 1.00 93.00 130 ARG A N 1
ATOM 1071 C CA . ARG A 1 130 ? -3.891 -3.828 2.667 1.00 93.00 130 ARG A CA 1
ATOM 1072 C C . ARG A 1 130 ? -3.409 -2.793 1.670 1.00 93.00 130 ARG A C 1
ATOM 1074 O O . ARG A 1 130 ? -4.163 -2.413 0.777 1.00 93.00 130 ARG A O 1
ATOM 1081 N N . PHE A 1 131 ? -2.161 -2.391 1.813 1.00 94.12 131 PHE A N 1
ATOM 1082 C CA . PHE A 1 131 ? -1.506 -1.394 0.990 1.00 94.12 131 PHE A CA 1
ATOM 1083 C C . PHE A 1 131 ? -0.212 -1.966 0.436 1.00 94.12 131 PHE A C 1
ATOM 1085 O O . PHE A 1 131 ? 0.481 -2.716 1.121 1.00 94.12 131 PHE A O 1
ATOM 1092 N N . SER A 1 132 ? 0.111 -1.609 -0.797 1.00 95.06 132 SER A N 1
ATOM 1093 C CA . SER A 1 132 ? 1.372 -1.967 -1.434 1.00 95.06 132 SER A CA 1
ATOM 1094 C C . SER A 1 132 ? 1.758 -0.898 -2.454 1.00 95.06 132 SER A C 1
ATOM 1096 O O . SER A 1 132 ? 1.119 0.154 -2.536 1.00 95.06 132 SER A O 1
ATOM 1098 N N . VAL A 1 133 ? 2.806 -1.170 -3.221 1.00 93.81 133 VAL A N 1
ATOM 1099 C CA . VAL A 1 133 ? 3.272 -0.333 -4.321 1.00 93.81 133 VAL A CA 1
ATOM 1100 C C . VAL A 1 133 ? 3.223 -1.107 -5.628 1.00 93.81 133 VAL A C 1
ATOM 1102 O O . VAL A 1 133 ? 3.557 -2.291 -5.675 1.00 93.81 133 VAL A O 1
ATOM 1105 N N . LEU A 1 134 ? 2.840 -0.416 -6.698 1.00 92.50 134 LEU A N 1
ATOM 1106 C CA . LEU A 1 134 ? 2.857 -0.942 -8.060 1.00 92.50 134 LEU A CA 1
ATOM 1107 C C . LEU A 1 134 ? 3.568 0.028 -9.005 1.00 92.50 134 LEU A C 1
ATOM 1109 O O . LEU A 1 134 ? 3.438 1.243 -8.828 1.00 92.50 134 LEU A O 1
ATOM 1113 N N . PRO A 1 135 ? 4.292 -0.476 -10.022 1.00 91.38 135 PRO A N 1
ATOM 1114 C CA . PRO A 1 135 ? 4.807 0.363 -11.093 1.00 91.38 135 PRO A CA 1
ATOM 1115 C C . PRO A 1 135 ? 3.682 1.162 -11.752 1.00 91.38 135 PRO A C 1
ATOM 1117 O O . PRO A 1 135 ? 2.647 0.598 -12.117 1.00 91.38 135 PRO A O 1
ATOM 1120 N N . VAL A 1 136 ? 3.894 2.461 -11.967 1.00 87.56 136 VAL A N 1
ATOM 1121 C CA . VAL A 1 136 ? 2.885 3.353 -12.570 1.00 87.56 136 VAL A CA 1
ATOM 1122 C C . VAL A 1 136 ? 2.436 2.852 -13.948 1.00 87.56 136 VAL A C 1
ATOM 1124 O O . VAL A 1 136 ? 1.261 2.933 -14.281 1.00 87.56 136 VAL A O 1
ATOM 1127 N N . ILE A 1 137 ? 3.341 2.255 -14.728 1.00 81.81 137 ILE A N 1
ATOM 1128 C CA . ILE A 1 137 ? 3.033 1.701 -16.058 1.00 81.81 137 ILE A CA 1
ATOM 1129 C C . ILE A 1 137 ? 1.985 0.582 -15.968 1.00 81.81 137 ILE A C 1
ATOM 1131 O O . ILE A 1 137 ? 1.059 0.536 -16.770 1.00 81.81 137 ILE A O 1
ATOM 1135 N N . ILE A 1 138 ? 2.110 -0.292 -14.966 1.00 76.81 138 ILE A N 1
ATOM 1136 C CA . ILE A 1 138 ? 1.160 -1.380 -14.715 1.00 76.81 138 ILE A CA 1
ATOM 1137 C C . ILE A 1 138 ? -0.147 -0.799 -14.167 1.00 76.81 138 ILE A C 1
ATOM 1139 O O . ILE A 1 138 ? -1.231 -1.165 -14.600 1.00 76.81 138 ILE A O 1
ATOM 1143 N N . SER A 1 139 ? -0.055 0.168 -13.255 1.00 68.62 139 SER A N 1
ATOM 1144 C CA . SER A 1 139 ? -1.217 0.873 -12.714 1.00 68.62 139 SER A CA 1
ATOM 1145 C C . SER A 1 139 ? -2.096 1.480 -13.821 1.00 68.62 139 SER A C 1
ATOM 1147 O O . SER A 1 139 ? -3.311 1.328 -13.783 1.00 68.62 139 SER A O 1
ATOM 1149 N N . LEU A 1 140 ? -1.508 2.142 -14.820 1.00 61.16 140 LEU A N 1
ATOM 1150 C CA . LEU A 1 140 ? -2.260 2.813 -15.887 1.00 61.16 140 LEU A CA 1
ATOM 1151 C C . LEU A 1 140 ? -3.007 1.838 -16.808 1.00 61.16 140 LEU A C 1
ATOM 1153 O O . LEU A 1 140 ? -4.100 2.160 -17.266 1.00 61.16 140 LEU A O 1
ATOM 1157 N N . THR A 1 141 ? -2.467 0.643 -17.053 1.00 61.06 141 THR A N 1
ATOM 1158 C CA . THR A 1 141 ? -3.152 -0.367 -17.874 1.00 61.06 141 THR A CA 1
ATOM 1159 C C . THR A 1 141 ? -4.319 -1.024 -17.140 1.00 61.06 141 THR A C 1
ATOM 1161 O O . THR A 1 141 ? -5.305 -1.381 -17.778 1.00 61.06 141 THR A O 1
ATOM 1164 N N . PHE A 1 142 ? -4.260 -1.137 -15.809 1.00 56.00 142 PHE A N 1
ATOM 1165 C CA . PHE A 1 142 ? -5.359 -1.693 -15.012 1.00 56.00 142 PHE A CA 1
ATOM 1166 C C . PHE A 1 142 ? -6.554 -0.744 -14.863 1.00 56.00 142 PHE A C 1
ATOM 1168 O O . PHE A 1 142 ? -7.687 -1.218 -14.847 1.00 56.00 142 PHE A O 1
ATOM 1175 N N . PHE A 1 143 ? -6.318 0.568 -14.776 1.00 57.34 143 PHE A N 1
ATOM 1176 C CA . PHE A 1 143 ? -7.388 1.558 -14.568 1.00 57.34 143 PHE A CA 1
ATOM 1177 C C . PHE A 1 143 ? -7.992 2.115 -15.862 1.00 57.34 143 PHE A C 1
ATOM 1179 O O . PHE A 1 143 ? -9.045 2.739 -15.822 1.00 57.34 143 PHE A O 1
ATOM 1186 N N . ALA A 1 144 ? -7.362 1.895 -17.019 1.00 50.00 144 ALA A N 1
ATOM 1187 C CA . ALA A 1 144 ? -7.888 2.352 -18.307 1.00 50.00 144 ALA A CA 1
ATOM 1188 C C . ALA A 1 144 ? -8.988 1.440 -18.895 1.00 50.00 144 ALA A C 1
ATOM 1190 O O . ALA A 1 144 ? -9.521 1.743 -19.961 1.00 50.00 144 ALA A O 1
ATOM 1191 N N . HIS A 1 145 ? -9.299 0.303 -18.262 1.00 44.97 145 HIS A N 1
ATOM 1192 C CA . HIS A 1 145 ? -10.290 -0.686 -18.731 1.00 44.97 145 HIS A CA 1
ATOM 1193 C C . HIS A 1 145 ? -11.396 -0.975 -17.700 1.00 44.97 145 HIS A C 1
ATOM 1195 O O . HIS A 1 145 ? -12.059 -2.011 -17.774 1.00 44.97 145 HIS A O 1
ATOM 1201 N N . SER A 1 146 ? -11.582 -0.074 -16.736 1.00 43.12 146 SER A N 1
ATOM 1202 C CA . SER A 1 146 ? -12.627 -0.129 -15.706 1.00 43.12 146 SER A CA 1
ATOM 1203 C C . SER A 1 146 ? -13.621 1.008 -15.859 1.00 43.12 146 SER A C 1
ATOM 1205 O O . SER A 1 146 ? -13.146 2.140 -16.097 1.00 43.12 146 SER A O 1
#

Foldseek 3Di:
DDWDAADDDDDDDFDDDDDDPDPDDDDDDDGFKTKDFDDDPDDKDKTKHKDAQVVVAPQDDSRWIKIAIDIPDPPDQTKMKMWGQGPDDPFFKAKWFQDPVVRDTACPQKAFPDRQDPRIGIIIGSDGHMMIIHGVVVRVVVVVVD

pLDDT: mean 73.27, std 22.57, range [23.62, 95.5]

InterPro domains:
  IPR046338 GAIN domain superfamily [G3DSA:2.60.220.50] (12-139)

Radius of gyration: 15.58 Å; chains: 1; bounding box: 38×30×47 Å

Sequence (146 aa):
MLLINCWRRQHFLPYSIASAQQRLALKSYEWICAVHPKLSNFSNIIRLICMQYATLYSHLDEKSPILFVSLQKQKHRQPLQIELKPPTKNINYTCVRYDETTQKWINDGIELLDSNRDDFVVCKTLLTGRFSVLPVIISLTFFAHS

Secondary structure (DSSP, 8-state):
--------SSS--------S------------EEEEEPP-SS--PEEEEEE---TTSTTS-TT--EEEEEES-TT----EEEEE--S-SSS-EEEEEEETTTTEEE-TTEEEEEEEETTEEEEEES--EEEEEEEHHHHHHHHTT-

Organism: Enterobius vermicularis (NCBI:txid51028)